Protein AF-A0A920F0E7-F1 (afdb_monomer_lite)

Foldseek 3Di:
DPPDPPAAAAAADALPDPPDDQDALVNRLVVCPDPRHQAHDPAEDAPPPDDDDSVVSLVRRLSSLLSCVVNLHAYAYEDYPCLVSRVVSCVVSVNVSRHYDHPPDDDDPVSVPDD

Structure (mmCIF, N/CA/C/O backbone):
data_AF-A0A920F0E7-F1
#
_entry.id   AF-A0A920F0E7-F1
#
loop_
_atom_site.group_PDB
_atom_site.id
_atom_site.type_symbol
_atom_site.label_atom_id
_atom_site.label_alt_id
_atom_site.label_comp_id
_atom_site.label_asym_id
_atom_site.label_entity_id
_atom_site.label_seq_id
_atom_site.pdbx_PDB_ins_code
_atom_site.Cartn_x
_atom_site.Cartn_y
_atom_site.Cartn_z
_atom_site.occupancy
_atom_site.B_iso_or_equiv
_atom_site.auth_seq_id
_atom_site.auth_comp_id
_atom_site.auth_asym_id
_atom_site.auth_atom_id
_atom_site.pdbx_PDB_model_num
ATOM 1 N N . MET A 1 1 ? -21.397 -4.510 4.510 1.00 63.62 1 MET A N 1
ATOM 2 C CA . MET A 1 1 ? -20.212 -5.073 5.200 1.00 63.62 1 MET A CA 1
ATOM 3 C C . MET A 1 1 ? -20.490 -5.621 6.603 1.00 63.62 1 MET A C 1
ATOM 5 O O . MET A 1 1 ? -19.608 -6.266 7.142 1.00 63.62 1 MET A O 1
ATOM 9 N N . HIS A 1 2 ? -21.691 -5.476 7.178 1.00 82.69 2 HIS A N 1
ATOM 10 C CA . HIS A 1 2 ? -21.954 -5.865 8.579 1.00 82.69 2 HIS A CA 1
ATOM 11 C C . HIS A 1 2 ? -22.623 -7.243 8.746 1.00 82.69 2 HIS A C 1
ATOM 13 O O . HIS A 1 2 ? -23.188 -7.524 9.791 1.00 82.69 2 HIS A O 1
ATOM 19 N N . LYS A 1 3 ? -22.605 -8.109 7.720 1.00 89.50 3 LYS A N 1
ATOM 20 C CA . LYS A 1 3 ? -23.270 -9.425 7.804 1.00 89.50 3 LYS A CA 1
ATOM 21 C C . LYS A 1 3 ? -22.543 -10.395 8.748 1.00 89.50 3 LYS A C 1
ATOM 23 O O . LYS A 1 3 ? -23.186 -11.267 9.319 1.00 89.50 3 LYS A O 1
ATOM 28 N N . TYR A 1 4 ? -21.223 -10.260 8.879 1.00 94.19 4 TYR A N 1
ATOM 29 C CA . TYR A 1 4 ? -20.389 -11.144 9.690 1.00 94.19 4 TYR A CA 1
ATOM 30 C C . TYR A 1 4 ? -19.450 -10.323 10.577 1.00 94.19 4 TYR A C 1
ATOM 32 O O . TYR A 1 4 ? -18.710 -9.464 10.088 1.00 94.19 4 TYR A O 1
ATOM 40 N N . ASP A 1 5 ? -19.458 -10.600 11.880 1.00 93.12 5 ASP A N 1
ATOM 41 C CA . ASP A 1 5 ? -18.735 -9.781 12.857 1.00 93.12 5 ASP A CA 1
ATOM 42 C C . ASP A 1 5 ? -17.214 -9.935 12.783 1.00 93.12 5 ASP A C 1
ATOM 44 O O . ASP A 1 5 ? -16.487 -8.970 12.999 1.00 93.12 5 ASP A O 1
ATOM 48 N N . PHE A 1 6 ? -16.740 -11.110 12.381 1.00 94.88 6 PHE A N 1
ATOM 49 C CA . PHE A 1 6 ? -15.320 -11.455 12.301 1.00 94.88 6 PHE A CA 1
ATOM 50 C C . PHE A 1 6 ? -14.656 -11.095 10.960 1.00 94.88 6 PHE A C 1
ATOM 52 O O . PHE A 1 6 ? -13.474 -11.374 10.774 1.00 94.88 6 PHE A O 1
ATOM 59 N N . ILE A 1 7 ? -15.396 -10.509 10.011 1.00 95.88 7 ILE A N 1
ATOM 60 C CA . ILE A 1 7 ? -14.854 -10.105 8.707 1.00 95.88 7 ILE A CA 1
ATOM 61 C C . ILE A 1 7 ? -14.624 -8.599 8.696 1.00 95.88 7 ILE A C 1
ATOM 63 O O . ILE A 1 7 ? -15.539 -7.819 8.959 1.00 95.88 7 ILE A O 1
ATOM 67 N N . TYR A 1 8 ? -13.407 -8.216 8.327 1.00 97.38 8 TYR A N 1
ATOM 68 C CA . TYR A 1 8 ? -12.974 -6.840 8.114 1.00 97.38 8 TYR A CA 1
ATOM 69 C C . TYR A 1 8 ? -12.459 -6.692 6.685 1.00 97.38 8 TYR A C 1
ATOM 71 O O . TYR A 1 8 ? -12.239 -7.685 5.990 1.00 97.38 8 TYR A O 1
ATOM 79 N N . ALA A 1 9 ? -12.270 -5.458 6.239 1.00 97.25 9 ALA A N 1
ATOM 80 C CA . ALA A 1 9 ? -11.768 -5.175 4.906 1.00 97.25 9 ALA A CA 1
ATOM 81 C C . ALA A 1 9 ? -10.671 -4.117 4.914 1.00 97.25 9 ALA A C 1
ATOM 83 O O . ALA A 1 9 ? -10.465 -3.390 5.889 1.00 97.25 9 ALA A O 1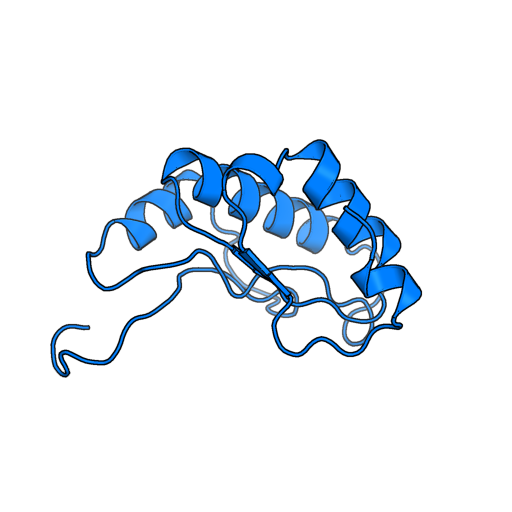
ATOM 84 N N . SER A 1 10 ? -10.020 -4.003 3.769 1.00 98.00 10 SER A N 1
ATOM 85 C CA . SER A 1 10 ? -9.219 -2.856 3.387 1.00 98.00 10 SER A CA 1
ATOM 86 C C . SER A 1 10 ? -9.866 -2.141 2.204 1.00 98.00 10 SER A C 1
ATOM 88 O O . SER A 1 10 ? -10.725 -2.703 1.519 1.00 98.00 10 SER A O 1
ATOM 90 N N . VAL A 1 11 ? -9.473 -0.892 1.976 1.00 98.00 11 VAL A N 1
ATOM 91 C CA . VAL A 1 11 ? -9.911 -0.111 0.813 1.00 98.00 11 VAL A CA 1
ATOM 92 C C . VAL A 1 11 ? -8.695 0.382 0.053 1.00 98.00 11 VAL A C 1
ATOM 94 O O . VAL A 1 11 ? -7.826 1.035 0.627 1.00 98.00 11 VAL A O 1
ATOM 97 N N . GLY A 1 12 ? -8.650 0.105 -1.244 1.00 97.06 12 GLY A N 1
ATOM 98 C CA . GLY A 1 12 ? -7.599 0.574 -2.128 1.00 97.06 12 GLY A CA 1
ATOM 99 C C . GLY A 1 12 ? -7.777 0.055 -3.547 1.00 97.06 12 GLY A C 1
ATOM 100 O O . GLY A 1 12 ? -8.771 -0.601 -3.866 1.00 97.06 12 GLY A O 1
ATOM 101 N N . VAL A 1 13 ? -6.806 0.366 -4.399 1.00 97.81 13 VAL A N 1
ATOM 102 C CA . VAL A 1 13 ? -6.756 -0.072 -5.792 1.00 97.81 13 VAL A CA 1
ATOM 103 C C . VAL A 1 13 ? -5.426 -0.772 -6.043 1.00 97.81 13 VAL A C 1
ATOM 105 O O . VAL A 1 13 ? -4.361 -0.159 -5.953 1.00 97.81 13 VAL A O 1
ATOM 108 N N . HIS A 1 14 ? -5.512 -2.050 -6.411 1.00 97.19 14 HIS A N 1
ATOM 109 C CA . HIS A 1 14 ? -4.364 -2.905 -6.704 1.00 97.19 14 HIS A CA 1
ATOM 110 C C . HIS A 1 14 ? -3.483 -2.302 -7.820 1.00 97.19 14 HIS A C 1
ATOM 112 O O . HIS A 1 14 ? -4.041 -1.737 -8.767 1.00 97.19 14 HIS A O 1
ATOM 118 N N . PRO A 1 15 ? -2.138 -2.408 -7.768 1.00 95.19 15 PRO A N 1
ATOM 119 C CA . PRO A 1 15 ? -1.238 -1.804 -8.762 1.00 95.19 15 PRO A CA 1
ATOM 120 C C . PRO A 1 15 ? -1.513 -2.224 -10.208 1.00 95.19 15 PRO A C 1
ATOM 122 O O . PRO A 1 15 ? -1.369 -1.405 -11.106 1.00 95.19 15 PRO A O 1
ATOM 125 N N . ASP A 1 16 ? -1.970 -3.455 -10.432 1.00 94.00 16 ASP A N 1
ATOM 126 C CA . ASP A 1 16 ? -2.260 -3.968 -11.781 1.00 94.00 16 ASP A CA 1
ATOM 127 C C . ASP A 1 16 ? -3.624 -3.572 -12.354 1.00 94.00 16 ASP A C 1
ATOM 129 O O . ASP A 1 16 ? -3.904 -3.853 -13.520 1.00 94.00 16 ASP A O 1
ATOM 133 N N . ASN A 1 17 ? -4.496 -2.931 -11.569 1.00 92.19 17 ASN A N 1
ATOM 134 C CA . ASN A 1 17 ? -5.800 -2.525 -12.085 1.00 92.19 17 ASN A CA 1
ATOM 135 C C . ASN A 1 17 ? -5.627 -1.339 -13.039 1.00 92.19 17 ASN A C 1
ATOM 137 O O . ASN A 1 17 ? -5.389 -0.211 -12.598 1.00 92.19 17 ASN A O 1
ATOM 141 N N . ILE A 1 18 ? -5.751 -1.613 -14.334 1.00 90.19 18 ILE A N 1
ATOM 142 C CA . ILE A 1 18 ? -5.803 -0.626 -15.417 1.00 90.19 18 ILE A CA 1
ATOM 143 C C . ILE A 1 18 ? -7.254 -0.222 -15.713 1.00 90.19 18 ILE A C 1
ATOM 145 O O . ILE A 1 18 ? -8.187 -0.882 -15.258 1.00 90.19 18 ILE A O 1
ATOM 149 N N . ASP A 1 19 ? -7.439 0.877 -16.449 1.00 88.12 19 ASP A N 1
ATOM 150 C CA . ASP A 1 19 ? -8.752 1.382 -16.892 1.00 88.12 19 ASP A CA 1
ATOM 151 C C . ASP A 1 19 ? -9.752 1.674 -15.758 1.00 88.12 19 ASP A C 1
ATOM 153 O O . ASP A 1 19 ? -10.971 1.647 -15.933 1.00 88.12 19 ASP A O 1
ATOM 157 N N . VAL A 1 20 ? -9.230 1.996 -14.575 1.00 91.50 20 VAL A N 1
ATOM 158 C CA . VAL A 1 20 ? -10.012 2.442 -13.419 1.00 91.50 20 VAL A CA 1
ATOM 159 C C . VAL A 1 20 ? -9.895 3.950 -13.242 1.00 91.50 20 VAL A C 1
ATOM 161 O O . VAL A 1 20 ? -8.877 4.560 -13.572 1.00 91.50 20 VAL A O 1
ATOM 164 N N . LYS A 1 21 ? -10.925 4.568 -12.659 1.00 92.12 21 LYS A N 1
ATOM 165 C CA . LYS A 1 21 ? -10.795 5.935 -12.151 1.00 92.12 21 LYS A CA 1
ATOM 166 C C . LYS A 1 21 ? -9.766 5.924 -11.022 1.00 92.12 21 LYS A C 1
ATOM 168 O O . LYS A 1 21 ? -9.993 5.282 -9.998 1.00 92.12 21 LYS A O 1
ATOM 173 N N . GLU A 1 22 ? -8.665 6.649 -11.199 1.00 94.94 22 GLU A N 1
ATOM 174 C CA . GLU A 1 22 ? -7.679 6.818 -10.134 1.00 94.94 22 GLU A CA 1
ATOM 175 C C . GLU A 1 22 ? -8.331 7.475 -8.913 1.00 94.94 22 GLU A C 1
ATOM 177 O O . GLU A 1 22 ? -8.886 8.574 -9.046 1.00 94.94 22 GLU A O 1
ATOM 182 N N . PRO A 1 23 ? -8.274 6.840 -7.731 1.00 95.31 23 PRO A N 1
ATOM 183 C CA . PRO A 1 23 ? -8.840 7.435 -6.538 1.00 95.31 23 PRO A CA 1
ATOM 184 C C . PRO A 1 23 ? -7.967 8.611 -6.094 1.00 95.31 23 PRO A C 1
ATOM 186 O O . PRO A 1 23 ? -6.733 8.526 -6.065 1.00 95.31 23 PRO A O 1
ATOM 189 N N . SER A 1 24 ? -8.608 9.718 -5.734 1.00 97.81 24 SER A N 1
ATOM 190 C CA . SER A 1 24 ? -7.944 10.771 -4.970 1.00 97.81 24 SER A CA 1
ATOM 191 C C . SER A 1 24 ? -7.686 10.303 -3.534 1.00 97.81 24 SER A C 1
ATOM 193 O O . SER A 1 24 ? -8.269 9.324 -3.067 1.00 97.81 24 SER A O 1
ATOM 195 N N . THR A 1 25 ? -6.824 11.017 -2.809 1.00 98.19 25 THR A N 1
ATOM 196 C CA . THR A 1 25 ? -6.635 10.792 -1.369 1.00 98.19 25 THR A CA 1
ATOM 197 C C . THR A 1 25 ? -7.971 10.885 -0.620 1.00 98.19 25 THR A C 1
ATOM 199 O O . THR A 1 25 ? -8.279 10.008 0.183 1.00 98.19 25 THR A O 1
ATOM 202 N N . ASP A 1 26 ? -8.800 11.880 -0.949 1.00 98.12 26 ASP A N 1
ATOM 203 C CA . ASP A 1 26 ? -10.099 12.104 -0.307 1.00 98.12 26 ASP A CA 1
ATOM 204 C C . ASP A 1 26 ? -11.094 10.970 -0.578 1.00 98.12 26 ASP A C 1
ATOM 206 O O . ASP A 1 26 ? -11.811 10.559 0.335 1.00 98.12 26 ASP A O 1
ATOM 210 N N . ASP A 1 27 ? -11.101 10.411 -1.797 1.00 97.88 27 ASP A N 1
ATOM 211 C CA . ASP A 1 27 ? -11.933 9.246 -2.131 1.00 97.88 27 ASP A CA 1
ATOM 212 C C . ASP A 1 27 ? -11.588 8.053 -1.220 1.00 97.88 27 ASP A C 1
ATOM 214 O O . ASP A 1 27 ? -12.478 7.397 -0.672 1.00 97.88 27 ASP A O 1
ATOM 218 N N . ILE A 1 28 ? -10.290 7.786 -1.021 1.00 98.06 28 ILE A N 1
ATOM 219 C CA . ILE A 1 28 ? -9.803 6.693 -0.166 1.00 98.06 28 ILE A CA 1
ATOM 220 C C . ILE A 1 28 ? -10.172 6.968 1.294 1.00 98.06 28 ILE A C 1
ATOM 222 O O . ILE A 1 28 ? -10.713 6.086 1.964 1.00 98.06 28 ILE A O 1
ATOM 226 N N . CYS A 1 29 ? -9.927 8.187 1.782 1.00 98.19 29 CYS A N 1
ATOM 227 C CA . CYS A 1 29 ? -10.268 8.593 3.143 1.00 98.19 29 CYS A CA 1
ATOM 228 C C . CYS A 1 29 ? -11.766 8.412 3.420 1.00 98.19 29 CYS A C 1
ATOM 230 O O . CYS A 1 29 ? -12.131 7.768 4.407 1.00 98.19 29 CYS A O 1
ATOM 232 N N . TYR A 1 30 ? -12.625 8.895 2.519 1.00 97.88 30 TYR A N 1
ATOM 233 C CA . TYR A 1 30 ? -14.079 8.774 2.619 1.00 97.88 30 TYR A CA 1
ATOM 234 C C . TYR A 1 30 ? -14.528 7.311 2.697 1.00 97.88 30 TYR A C 1
ATOM 236 O O . TYR A 1 30 ? -15.231 6.923 3.632 1.00 97.88 30 TYR A O 1
ATOM 244 N N . LEU A 1 31 ? -14.077 6.476 1.756 1.00 96.50 31 LEU A N 1
ATOM 245 C CA . LEU A 1 31 ? -14.433 5.055 1.717 1.00 96.50 31 LEU A CA 1
ATOM 246 C C . LEU A 1 31 ? -13.883 4.285 2.923 1.00 96.50 31 LEU A C 1
ATOM 248 O O . LEU A 1 31 ? -14.497 3.322 3.386 1.00 96.50 31 LEU A O 1
ATOM 252 N N . SER A 1 32 ? -12.747 4.722 3.466 1.00 97.00 32 SER A N 1
ATOM 253 C CA . SER A 1 32 ? -12.154 4.115 4.652 1.00 97.00 32 SER A CA 1
ATOM 254 C C . SER A 1 32 ? -12.895 4.450 5.946 1.00 97.00 32 SER A C 1
ATOM 256 O O . SER A 1 32 ? -12.629 3.805 6.953 1.00 97.00 32 SER A O 1
ATOM 258 N N . ASN A 1 33 ? -13.835 5.400 5.963 1.00 95.00 33 ASN A N 1
ATOM 259 C CA . ASN A 1 33 ? -14.508 5.832 7.195 1.00 95.00 33 ASN A CA 1
ATOM 260 C C . ASN A 1 33 ? -15.495 4.790 7.772 1.00 95.00 33 ASN A C 1
ATOM 262 O O . ASN A 1 33 ? -16.070 4.983 8.839 1.00 95.00 33 ASN A O 1
ATOM 266 N N . ASN A 1 34 ? -15.701 3.662 7.088 1.00 95.00 34 ASN A N 1
ATOM 267 C CA . ASN A 1 34 ? -16.477 2.551 7.627 1.00 95.00 34 ASN A CA 1
ATOM 268 C C . ASN A 1 34 ? -15.702 1.819 8.746 1.00 95.00 34 ASN A C 1
ATOM 270 O O . ASN A 1 34 ? -14.529 1.482 8.585 1.00 95.00 34 ASN A O 1
ATOM 274 N N . GLU A 1 35 ? -16.377 1.505 9.855 1.00 94.06 35 GLU A N 1
ATOM 275 C CA . GLU A 1 35 ? -15.812 0.797 11.020 1.00 94.06 35 GLU A CA 1
ATOM 276 C C . GLU A 1 35 ? -15.214 -0.587 10.699 1.00 94.06 35 GLU A C 1
ATOM 278 O O . GLU A 1 35 ? -14.307 -1.049 11.387 1.00 94.06 35 GLU A O 1
ATOM 283 N N . LYS A 1 36 ? -15.689 -1.254 9.639 1.00 96.81 36 LYS A N 1
ATOM 284 C CA . LYS A 1 36 ? -15.175 -2.553 9.182 1.00 96.81 36 LYS A CA 1
ATOM 285 C C . LYS A 1 36 ? -13.943 -2.427 8.288 1.00 96.81 36 LYS A C 1
ATOM 287 O O . LYS A 1 36 ? -13.341 -3.450 7.965 1.00 96.81 36 LYS A O 1
ATOM 292 N N . VAL A 1 37 ? -13.567 -1.216 7.877 1.00 97.94 37 VAL A N 1
ATOM 293 C CA . VAL A 1 37 ? -12.345 -0.971 7.106 1.00 97.94 37 VAL A CA 1
ATOM 294 C C . VAL A 1 37 ? -11.201 -0.702 8.072 1.00 97.94 37 VAL A C 1
ATOM 296 O O . VAL A 1 37 ? -11.177 0.326 8.742 1.00 97.94 37 VAL A O 1
ATOM 299 N N . VAL A 1 38 ? -10.235 -1.611 8.138 1.00 97.81 38 VAL A N 1
ATOM 300 C CA . VAL A 1 38 ? -9.142 -1.565 9.127 1.00 97.81 38 VAL A CA 1
ATOM 301 C C . VAL A 1 38 ? -7.785 -1.217 8.520 1.00 97.81 38 VAL A C 1
ATOM 303 O O . VAL A 1 38 ? -6.841 -0.972 9.261 1.00 97.81 38 VAL A O 1
ATOM 306 N N . ALA A 1 39 ? -7.678 -1.170 7.191 1.00 98.44 39 ALA A N 1
ATOM 307 C CA . ALA A 1 39 ? -6.433 -0.888 6.482 1.00 98.44 39 ALA A CA 1
ATOM 308 C C . ALA A 1 39 ? -6.683 -0.212 5.125 1.00 98.44 39 ALA A C 1
ATOM 310 O O . ALA A 1 39 ? -7.786 -0.284 4.574 1.00 98.44 39 ALA A O 1
ATOM 311 N N . ILE A 1 40 ? -5.644 0.411 4.571 1.00 98.69 40 ILE A N 1
ATOM 312 C CA . ILE A 1 40 ? -5.633 0.942 3.205 1.00 98.69 40 ILE A CA 1
ATOM 313 C C . ILE A 1 40 ? -4.866 -0.017 2.297 1.00 98.69 40 ILE A C 1
ATOM 315 O O . ILE A 1 40 ? -3.736 -0.401 2.589 1.00 98.69 40 ILE A O 1
ATOM 319 N N . GLY A 1 41 ? -5.490 -0.402 1.193 1.00 97.25 41 GLY A N 1
ATOM 320 C CA . GLY A 1 41 ? -4.971 -1.356 0.229 1.00 97.25 41 GLY A CA 1
ATOM 321 C C . GLY A 1 41 ? -6.028 -2.376 -0.221 1.00 97.25 41 GLY A C 1
ATOM 322 O O . GLY A 1 41 ? -7.195 -2.303 0.150 1.00 97.25 41 GLY A O 1
ATOM 323 N N . GLU A 1 42 ? -5.660 -3.370 -1.009 1.00 96.50 42 GLU A N 1
ATOM 324 C CA . GLU A 1 42 ? -4.292 -3.595 -1.464 1.00 96.50 42 GLU A CA 1
ATOM 325 C C . GLU A 1 42 ? -3.839 -2.526 -2.472 1.00 96.50 42 GLU A C 1
ATOM 327 O O . GLU A 1 42 ? -4.589 -2.127 -3.359 1.00 96.50 42 GLU A O 1
ATOM 332 N N . THR A 1 43 ? -2.624 -2.019 -2.286 1.00 98.06 43 THR A N 1
ATOM 333 C CA . THR A 1 43 ? -1.935 -1.040 -3.146 1.00 98.06 43 THR A CA 1
ATOM 334 C C . THR A 1 43 ? -0.479 -1.479 -3.281 1.00 98.06 43 THR A C 1
ATOM 336 O O . THR A 1 43 ? -0.069 -2.410 -2.602 1.00 98.06 43 THR A O 1
ATOM 339 N N . GLY A 1 44 ? 0.343 -0.803 -4.078 1.00 97.44 44 GLY A N 1
ATOM 340 C CA . GLY A 1 44 ? 1.786 -1.040 -4.099 1.00 97.44 44 GLY A CA 1
ATOM 341 C C . GLY A 1 44 ? 2.336 -0.894 -5.501 1.00 97.44 44 GLY A C 1
ATOM 342 O O . GLY A 1 44 ? 1.864 -0.022 -6.227 1.00 97.44 44 GLY A O 1
ATOM 343 N N . LEU A 1 45 ? 3.302 -1.734 -5.873 1.00 97.19 45 LEU A N 1
ATOM 344 C CA . LEU A 1 45 ? 3.920 -1.737 -7.201 1.00 97.19 45 LEU A CA 1
ATOM 345 C C . LEU A 1 45 ? 4.084 -3.168 -7.725 1.00 97.19 45 LEU A C 1
ATOM 347 O O . LEU A 1 45 ? 4.579 -4.042 -7.013 1.00 97.19 45 LEU A O 1
ATOM 351 N N . ASP A 1 46 ? 3.719 -3.393 -8.985 1.00 95.94 46 ASP A N 1
ATOM 352 C CA . ASP A 1 46 ? 3.969 -4.652 -9.694 1.00 95.94 46 ASP A CA 1
ATOM 353 C C . ASP A 1 46 ? 4.577 -4.343 -11.064 1.00 95.94 46 ASP A C 1
ATOM 355 O O . ASP A 1 46 ? 3.916 -3.841 -11.978 1.00 95.94 46 ASP A O 1
ATOM 359 N N . TYR A 1 47 ? 5.877 -4.613 -11.188 1.00 94.50 47 TYR A N 1
ATOM 360 C CA . TYR A 1 47 ? 6.634 -4.402 -12.425 1.00 94.50 47 TYR A CA 1
ATOM 361 C C . TYR A 1 47 ? 6.792 -5.694 -13.227 1.00 94.50 47 TYR A C 1
ATOM 363 O O . TYR A 1 47 ? 7.415 -5.704 -14.294 1.00 94.50 47 TYR A O 1
ATOM 371 N N . PHE A 1 48 ? 6.225 -6.797 -12.741 1.00 92.06 48 PHE A N 1
ATOM 372 C CA . PHE A 1 48 ? 6.245 -8.077 -13.427 1.00 92.06 48 PHE A CA 1
ATOM 373 C C . PHE A 1 48 ? 5.169 -8.116 -14.516 1.00 92.06 48 PHE A C 1
ATOM 375 O O . PHE A 1 48 ? 5.475 -8.469 -15.659 1.00 92.06 48 PHE A O 1
ATOM 382 N N . ARG A 1 49 ? 3.931 -7.722 -14.183 1.00 87.62 49 ARG A N 1
ATOM 383 C CA . ARG A 1 49 ? 2.755 -7.824 -15.068 1.00 87.62 49 ARG A CA 1
ATOM 384 C C . ARG A 1 49 ? 2.695 -6.749 -16.147 1.00 87.62 49 ARG A C 1
ATOM 386 O O . ARG A 1 49 ? 2.444 -7.072 -17.307 1.00 87.62 49 ARG A O 1
ATOM 393 N N . LEU A 1 50 ? 2.903 -5.490 -15.771 1.00 89.00 50 LEU A N 1
ATOM 394 C CA . LEU A 1 50 ? 2.764 -4.336 -16.659 1.00 89.00 50 LEU A CA 1
ATOM 395 C C . LEU A 1 50 ? 4.141 -3.791 -17.049 1.00 89.00 50 LEU A C 1
ATOM 397 O O . LEU A 1 50 ? 5.096 -3.857 -16.278 1.00 89.00 50 LEU A O 1
ATOM 401 N N . LYS A 1 51 ? 4.261 -3.284 -18.279 1.00 87.38 51 LYS A N 1
ATOM 402 C CA . LYS A 1 51 ? 5.512 -2.762 -18.852 1.00 87.38 51 LYS A CA 1
ATOM 403 C C . LYS A 1 51 ? 5.271 -1.379 -19.455 1.00 87.38 51 LYS A C 1
ATOM 405 O O . LYS A 1 51 ? 4.161 -1.079 -19.885 1.00 87.38 51 LYS A O 1
ATOM 410 N N . GLY A 1 52 ? 6.320 -0.562 -19.523 1.00 90.06 52 GLY A N 1
ATOM 411 C CA . GLY A 1 52 ? 6.259 0.809 -20.036 1.00 90.06 52 GLY A CA 1
ATOM 412 C C . GLY A 1 52 ? 6.340 1.847 -18.920 1.00 90.06 52 GLY A C 1
ATOM 413 O O . GLY A 1 52 ? 6.983 1.613 -17.896 1.00 90.06 52 GLY A O 1
ATOM 414 N N . ASP A 1 53 ? 5.713 3.005 -19.124 1.00 91.56 53 ASP A N 1
ATOM 415 C CA . ASP A 1 53 ? 5.686 4.055 -18.107 1.00 91.56 53 ASP A CA 1
ATOM 416 C C . ASP A 1 53 ? 4.687 3.717 -16.989 1.00 91.56 53 ASP A C 1
ATOM 418 O O . ASP A 1 53 ? 3.474 3.878 -17.124 1.00 91.56 53 ASP A O 1
ATOM 422 N N . LEU A 1 54 ? 5.227 3.248 -15.864 1.00 95.00 54 LEU A N 1
ATOM 423 C CA . LEU A 1 54 ? 4.475 2.893 -14.658 1.00 95.00 54 LEU A CA 1
ATOM 424 C C . LEU A 1 54 ? 4.398 4.042 -13.638 1.00 95.00 54 LEU A C 1
ATOM 426 O O . LEU A 1 54 ? 4.174 3.813 -12.450 1.00 95.00 54 LEU A O 1
ATOM 430 N N . THR A 1 55 ? 4.577 5.296 -14.071 1.00 95.38 55 THR A N 1
ATOM 431 C CA . THR A 1 55 ? 4.485 6.469 -13.178 1.00 95.38 55 THR A CA 1
ATOM 432 C C . THR A 1 55 ? 3.126 6.564 -12.496 1.00 95.38 55 THR A C 1
ATOM 434 O O . THR A 1 55 ? 3.050 6.925 -11.324 1.00 95.38 55 THR A O 1
ATOM 437 N N . TRP A 1 56 ? 2.060 6.147 -13.175 1.00 95.44 56 TRP A N 1
ATOM 438 C CA . TRP A 1 56 ? 0.723 6.097 -12.593 1.00 95.44 56 TRP A CA 1
ATOM 439 C C . TRP A 1 56 ? 0.615 5.110 -11.416 1.00 95.44 56 TRP A C 1
ATOM 441 O O . TRP A 1 56 ? -0.043 5.447 -10.435 1.00 95.44 56 TRP A O 1
ATOM 451 N N . GLN A 1 57 ? 1.304 3.955 -11.439 1.00 97.06 57 GLN A N 1
ATOM 452 C CA . GLN A 1 57 ? 1.331 3.034 -10.288 1.00 97.06 57 GLN A CA 1
ATOM 453 C C . GLN A 1 57 ? 2.008 3.694 -9.084 1.00 97.06 57 GLN A C 1
ATOM 455 O O . GLN A 1 57 ? 1.495 3.634 -7.967 1.00 97.06 57 GLN A O 1
ATOM 460 N N . ARG A 1 58 ? 3.139 4.374 -9.318 1.00 97.81 58 ARG A N 1
ATOM 461 C CA . ARG A 1 58 ? 3.877 5.100 -8.275 1.00 97.81 58 ARG A CA 1
ATOM 462 C C . ARG A 1 58 ? 3.028 6.209 -7.661 1.00 97.81 58 ARG A C 1
ATOM 464 O O . ARG A 1 58 ? 2.931 6.291 -6.440 1.00 97.81 58 ARG A O 1
ATOM 471 N N . GLU A 1 59 ? 2.356 7.011 -8.482 1.00 97.94 59 GLU A N 1
ATOM 472 C CA . GLU A 1 59 ? 1.464 8.067 -7.992 1.00 97.94 59 GLU A CA 1
ATOM 473 C C . GLU A 1 59 ? 0.245 7.509 -7.251 1.00 97.94 59 GLU A C 1
ATOM 475 O O . GLU A 1 59 ? -0.122 8.022 -6.191 1.00 97.94 59 GLU A O 1
ATOM 480 N N . ARG A 1 60 ? -0.351 6.418 -7.742 1.00 98.00 60 ARG A N 1
ATOM 481 C CA . ARG A 1 60 ? -1.419 5.704 -7.034 1.00 98.00 60 ARG A CA 1
ATOM 482 C C . ARG A 1 60 ? -0.945 5.236 -5.662 1.00 98.00 60 ARG A C 1
ATOM 484 O O . ARG A 1 60 ? -1.640 5.467 -4.672 1.00 98.00 60 ARG A O 1
ATOM 491 N N . PHE A 1 61 ? 0.236 4.627 -5.582 1.00 98.50 61 PHE A N 1
ATOM 492 C CA . PHE A 1 61 ? 0.789 4.151 -4.320 1.00 98.50 61 PHE A CA 1
ATOM 493 C C . PHE A 1 61 ? 1.010 5.302 -3.330 1.00 98.50 61 PHE A C 1
ATOM 495 O O . PHE A 1 61 ? 0.577 5.214 -2.181 1.00 98.50 61 PHE A O 1
ATOM 502 N N . ARG A 1 62 ? 1.567 6.432 -3.787 1.00 98.69 62 ARG A N 1
ATOM 503 C CA . ARG A 1 62 ? 1.721 7.647 -2.967 1.00 98.69 62 ARG A CA 1
ATOM 504 C C . ARG A 1 62 ? 0.391 8.153 -2.414 1.00 98.69 62 ARG A C 1
ATOM 506 O O . ARG A 1 62 ? 0.311 8.465 -1.228 1.00 98.69 62 ARG A O 1
ATOM 513 N N . ARG A 1 63 ? -0.664 8.203 -3.235 1.00 98.50 63 ARG A N 1
ATOM 514 C CA . ARG A 1 63 ? -2.012 8.617 -2.790 1.00 98.50 63 ARG A CA 1
ATOM 515 C C . ARG A 1 63 ? -2.547 7.718 -1.680 1.00 98.50 63 ARG A C 1
ATOM 517 O O . ARG A 1 63 ? -3.062 8.230 -0.691 1.00 98.50 63 ARG A O 1
ATOM 524 N N . HIS A 1 64 ? -2.362 6.404 -1.797 1.00 98.69 64 HIS A N 1
ATOM 525 C CA . HIS A 1 64 ? -2.768 5.466 -0.751 1.00 98.69 64 HIS A CA 1
ATOM 526 C C . HIS A 1 64 ? -1.974 5.666 0.542 1.00 98.69 64 HIS A C 1
ATOM 528 O O . HIS A 1 64 ? -2.577 5.672 1.610 1.00 98.69 64 HIS A O 1
ATOM 534 N N . ILE A 1 65 ? -0.655 5.886 0.472 1.00 98.69 65 ILE A N 1
ATOM 535 C CA . ILE A 1 65 ? 0.160 6.151 1.670 1.00 98.69 65 ILE A CA 1
ATOM 536 C C . ILE A 1 65 ? -0.297 7.439 2.364 1.00 98.69 65 ILE A C 1
ATOM 538 O O . ILE A 1 65 ? -0.454 7.456 3.583 1.00 98.69 65 ILE A O 1
ATOM 542 N N . ARG A 1 66 ? -0.556 8.505 1.599 1.00 98.62 66 ARG A N 1
ATOM 543 C CA . ARG A 1 66 ? -1.063 9.776 2.141 1.00 98.62 66 ARG A CA 1
ATOM 544 C C . ARG A 1 66 ? -2.416 9.590 2.819 1.00 98.62 66 ARG A C 1
ATOM 546 O O . ARG A 1 66 ? -2.548 9.959 3.979 1.00 98.62 66 ARG A O 1
ATOM 553 N N . ALA A 1 67 ? -3.360 8.922 2.155 1.00 98.44 67 ALA A N 1
ATOM 554 C CA . ALA A 1 67 ? -4.674 8.644 2.729 1.00 98.44 67 ALA A CA 1
ATOM 555 C C . ALA A 1 67 ? -4.555 7.826 4.020 1.00 98.44 67 ALA A C 1
ATOM 557 O O . ALA A 1 67 ? -5.153 8.164 5.036 1.00 98.44 67 ALA A O 1
ATOM 558 N N . ALA A 1 68 ? -3.722 6.783 4.009 1.00 98.50 68 ALA A N 1
ATOM 559 C CA . ALA A 1 68 ? -3.471 5.935 5.166 1.00 98.50 68 ALA A CA 1
ATOM 560 C C . ALA A 1 68 ? -2.908 6.727 6.360 1.00 98.50 68 ALA A C 1
ATOM 562 O O . ALA A 1 68 ? -3.330 6.499 7.495 1.00 98.50 68 ALA A O 1
ATOM 563 N N . ARG A 1 69 ? -2.026 7.705 6.106 1.00 98.25 69 ARG A N 1
ATOM 564 C CA . ARG A 1 69 ? -1.537 8.658 7.117 1.00 98.25 69 ARG A CA 1
ATOM 565 C C . ARG A 1 69 ? -2.643 9.566 7.646 1.00 98.25 69 ARG A C 1
ATOM 567 O O . ARG A 1 69 ? -2.763 9.700 8.862 1.00 98.25 69 ARG A O 1
ATOM 574 N N . ASP A 1 70 ? -3.469 10.124 6.768 1.00 98.06 70 ASP A N 1
ATOM 575 C CA . ASP A 1 70 ? -4.552 11.035 7.153 1.00 98.06 70 ASP A CA 1
ATOM 576 C C . ASP A 1 70 ? -5.594 10.340 8.042 1.00 98.06 70 ASP A C 1
ATOM 578 O O . ASP A 1 70 ? -6.018 10.893 9.060 1.00 98.06 70 ASP A O 1
ATOM 582 N N . VAL A 1 71 ? -5.951 9.089 7.723 1.00 97.81 71 VAL A N 1
ATOM 583 C CA . VAL A 1 71 ? -6.918 8.300 8.509 1.00 97.81 71 VAL A CA 1
ATOM 584 C C . VAL A 1 71 ? -6.286 7.427 9.594 1.00 97.81 71 VAL A C 1
ATOM 586 O O . VAL A 1 71 ? -7.005 6.732 10.311 1.00 97.81 71 VAL A O 1
ATOM 589 N N . LYS A 1 72 ? -4.955 7.462 9.735 1.00 97.94 72 LYS A N 1
ATOM 590 C CA . LYS A 1 72 ? -4.171 6.676 10.705 1.00 97.94 72 LYS A CA 1
ATOM 591 C C . LYS A 1 72 ? -4.459 5.170 10.640 1.00 97.94 72 LYS A C 1
ATOM 593 O O . LYS A 1 72 ? -4.620 4.517 11.672 1.00 97.94 72 LYS A O 1
ATOM 598 N N . LYS A 1 73 ? -4.537 4.616 9.428 1.00 98.44 73 LYS A N 1
ATOM 599 C CA . LYS A 1 73 ? -4.748 3.178 9.189 1.00 98.44 73 LYS A CA 1
ATOM 600 C C . LYS A 1 73 ? -3.507 2.549 8.554 1.00 98.44 73 LYS A C 1
ATOM 602 O O . LYS A 1 73 ? -2.868 3.202 7.734 1.00 98.44 73 LYS A O 1
ATOM 607 N N . PRO A 1 74 ? -3.163 1.297 8.903 1.00 98.44 74 PRO A N 1
ATOM 608 C CA . PRO A 1 74 ? -2.017 0.607 8.322 1.00 98.44 74 PRO A CA 1
ATOM 609 C C . PRO A 1 74 ? -2.215 0.324 6.827 1.00 98.44 74 PRO A C 1
ATOM 611 O O . PRO A 1 74 ? -3.345 0.253 6.333 1.00 98.44 74 PRO A O 1
ATOM 614 N N . LEU A 1 75 ? -1.107 0.112 6.116 1.00 98.56 75 LEU A N 1
ATOM 615 C CA . LEU A 1 75 ? -1.103 -0.278 4.702 1.00 98.56 75 LEU A CA 1
ATOM 616 C C . LEU A 1 75 ? -1.108 -1.802 4.506 1.00 98.56 75 LEU A C 1
ATOM 618 O O . LEU A 1 75 ? -0.467 -2.535 5.259 1.00 98.56 75 LEU A O 1
ATOM 622 N N . ILE A 1 76 ? -1.754 -2.261 3.434 1.00 98.50 76 ILE A N 1
ATOM 623 C CA . ILE A 1 76 ? -1.570 -3.590 2.835 1.00 98.50 76 ILE A CA 1
ATOM 624 C C . ILE A 1 76 ? -0.887 -3.388 1.480 1.00 98.50 76 ILE A C 1
ATOM 626 O O . ILE A 1 76 ? -1.486 -2.833 0.555 1.00 98.50 76 ILE A O 1
ATOM 630 N N . ILE A 1 77 ? 0.380 -3.798 1.396 1.00 98.12 77 ILE A N 1
ATOM 631 C CA . ILE A 1 77 ? 1.286 -3.456 0.297 1.00 98.12 77 ILE A CA 1
ATOM 632 C C . ILE A 1 77 ? 1.628 -4.704 -0.509 1.00 98.12 77 ILE A C 1
ATOM 634 O O . ILE A 1 77 ? 2.219 -5.646 0.018 1.00 98.12 77 ILE A O 1
ATOM 638 N N . HIS A 1 78 ? 1.275 -4.675 -1.787 1.00 97.06 78 HIS A N 1
ATOM 639 C CA . HIS A 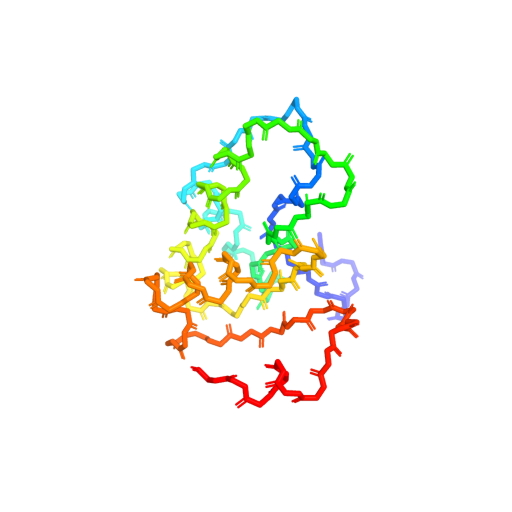1 78 ? 1.759 -5.568 -2.829 1.00 97.06 78 HIS A CA 1
ATOM 640 C C . HIS A 1 78 ? 3.103 -5.093 -3.354 1.00 97.06 78 HIS A C 1
ATOM 642 O O . HIS A 1 78 ? 3.295 -3.902 -3.612 1.00 97.06 78 HIS A O 1
ATOM 648 N N . MET A 1 79 ? 4.017 -6.021 -3.587 1.00 94.69 79 MET A N 1
ATOM 649 C CA . MET A 1 79 ? 5.282 -5.693 -4.221 1.00 94.69 79 MET A CA 1
ATOM 650 C C . MET A 1 79 ? 5.782 -6.876 -5.032 1.00 94.69 79 MET A C 1
ATOM 652 O O . MET A 1 79 ? 5.936 -7.973 -4.498 1.00 94.69 79 MET A O 1
ATOM 656 N N . ARG A 1 80 ? 6.089 -6.635 -6.308 1.00 94.44 80 ARG A N 1
ATOM 657 C CA . ARG A 1 80 ? 6.703 -7.638 -7.179 1.00 94.44 80 ARG A CA 1
ATOM 658 C C . ARG A 1 80 ? 7.627 -6.998 -8.205 1.00 94.44 80 ARG A C 1
ATOM 660 O O . ARG A 1 80 ? 7.206 -6.098 -8.931 1.00 94.44 80 ARG A O 1
ATOM 667 N N . ASP A 1 81 ? 8.880 -7.451 -8.250 1.00 93.00 81 ASP A N 1
ATOM 668 C CA . ASP A 1 81 ? 9.951 -6.922 -9.115 1.00 93.00 81 ASP A CA 1
ATOM 669 C C . ASP A 1 81 ? 10.134 -5.388 -9.016 1.00 93.00 81 ASP A C 1
ATOM 671 O O . ASP A 1 81 ? 10.641 -4.739 -9.930 1.00 93.00 81 ASP A O 1
ATOM 675 N N . ALA A 1 82 ? 9.716 -4.793 -7.894 1.00 94.06 82 ALA A N 1
ATOM 676 C CA . ALA A 1 82 ? 9.604 -3.345 -7.703 1.00 94.06 82 ALA A CA 1
ATOM 677 C C . ALA A 1 82 ? 10.243 -2.867 -6.386 1.00 94.06 82 ALA A C 1
ATOM 679 O O . ALA A 1 82 ? 9.873 -1.829 -5.833 1.00 94.06 82 ALA A O 1
ATOM 680 N N . THR A 1 83 ? 11.200 -3.633 -5.858 1.00 93.69 83 THR A N 1
ATOM 681 C CA . THR A 1 83 ? 11.745 -3.465 -4.503 1.00 93.69 83 THR A CA 1
ATOM 682 C C . THR A 1 83 ? 12.334 -2.086 -4.238 1.00 93.69 83 THR A C 1
ATOM 684 O O . THR A 1 83 ? 12.043 -1.479 -3.209 1.00 93.69 83 THR A O 1
ATOM 687 N N . TYR A 1 84 ? 13.153 -1.572 -5.158 1.00 94.00 84 TYR A N 1
ATOM 688 C CA . TYR A 1 84 ? 13.805 -0.273 -4.983 1.00 94.00 84 TYR A CA 1
ATOM 689 C C . TYR A 1 84 ? 12.782 0.866 -4.874 1.00 94.00 84 TYR A C 1
ATOM 691 O O . TYR A 1 84 ? 12.765 1.578 -3.871 1.00 94.00 84 TYR A O 1
ATOM 699 N N . ASP A 1 85 ? 11.885 0.980 -5.856 1.00 96.44 85 ASP A N 1
ATOM 700 C CA . ASP A 1 85 ? 10.878 2.043 -5.888 1.00 96.44 85 ASP A CA 1
ATOM 701 C C . ASP A 1 85 ? 9.891 1.928 -4.725 1.00 96.44 85 ASP A C 1
ATOM 703 O O . ASP A 1 85 ? 9.503 2.941 -4.148 1.00 96.44 85 ASP A O 1
ATOM 707 N N . THR A 1 86 ? 9.516 0.708 -4.333 1.00 96.69 86 THR A N 1
ATOM 708 C CA . THR A 1 86 ? 8.589 0.503 -3.213 1.00 96.69 86 THR A CA 1
ATOM 709 C C . THR A 1 86 ? 9.182 1.047 -1.916 1.00 96.69 86 T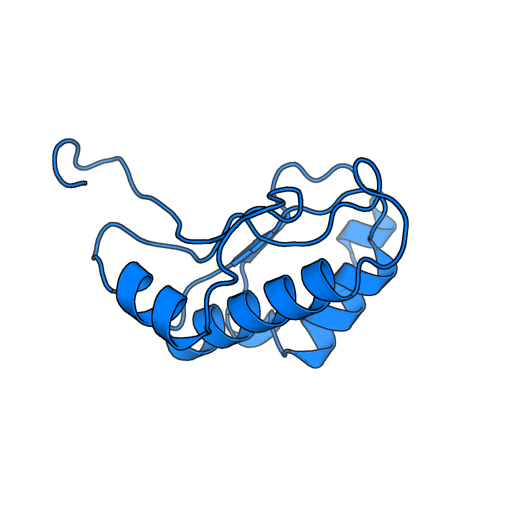HR A C 1
ATOM 711 O O . THR A 1 86 ? 8.534 1.831 -1.223 1.00 96.69 86 THR A O 1
ATOM 714 N N . LEU A 1 87 ? 10.427 0.680 -1.598 1.00 95.62 87 L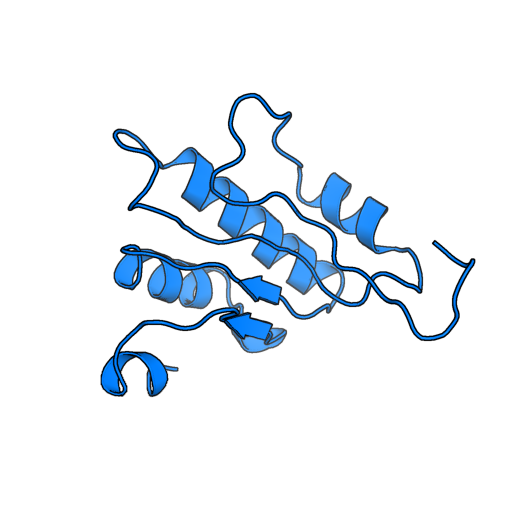EU A N 1
ATOM 715 C CA . LEU A 1 87 ? 11.103 1.147 -0.385 1.00 95.62 87 LEU A CA 1
ATOM 716 C C . LEU A 1 87 ? 11.356 2.658 -0.412 1.00 95.62 87 LEU A C 1
ATOM 718 O O . LEU A 1 87 ? 11.155 3.334 0.598 1.00 95.62 87 LEU A O 1
ATOM 722 N N . GLU A 1 88 ? 11.762 3.196 -1.562 1.00 97.56 88 GLU A N 1
ATOM 723 C CA . GLU A 1 88 ? 12.016 4.627 -1.712 1.00 97.56 88 GLU A CA 1
ATOM 724 C C . GLU A 1 88 ? 10.729 5.447 -1.531 1.00 97.56 88 GLU A C 1
ATOM 726 O O . GLU A 1 88 ? 10.717 6.426 -0.784 1.00 97.56 88 GLU A O 1
ATOM 731 N N . ILE A 1 89 ? 9.612 5.017 -2.128 1.00 98.31 89 ILE A N 1
ATOM 732 C CA . ILE A 1 89 ? 8.311 5.679 -1.964 1.00 98.31 89 ILE A CA 1
ATOM 733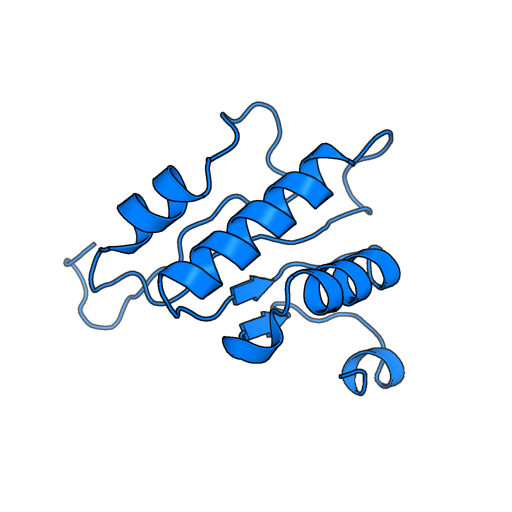 C C . ILE A 1 89 ? 7.840 5.618 -0.508 1.00 98.31 89 ILE A C 1
ATOM 735 O O . ILE A 1 89 ? 7.432 6.643 0.039 1.00 98.31 89 ILE A O 1
ATOM 739 N N . LEU A 1 90 ? 7.934 4.455 0.145 1.00 97.56 90 LEU A N 1
ATOM 740 C CA . LEU A 1 90 ? 7.552 4.305 1.555 1.00 97.56 90 LEU A CA 1
ATOM 741 C C . LEU A 1 90 ? 8.337 5.249 2.467 1.00 97.56 90 LEU A C 1
ATOM 743 O O . LEU A 1 90 ? 7.766 5.856 3.378 1.00 97.56 90 LEU A O 1
ATOM 747 N N . LYS A 1 91 ? 9.638 5.406 2.206 1.00 97.12 91 LYS A N 1
ATOM 748 C CA . LYS A 1 91 ? 10.502 6.331 2.937 1.00 97.12 91 LYS A CA 1
ATOM 749 C C . LYS A 1 91 ? 10.106 7.787 2.691 1.00 97.12 91 LYS A C 1
ATOM 751 O O . LYS A 1 91 ? 9.925 8.534 3.653 1.00 97.12 91 LYS A O 1
ATOM 756 N N . GLN A 1 92 ? 9.954 8.185 1.429 1.00 98.12 92 GLN A N 1
ATOM 757 C CA . GLN A 1 92 ? 9.616 9.558 1.038 1.00 98.12 92 GLN A CA 1
ATOM 758 C C . GLN A 1 92 ? 8.253 10.004 1.579 1.00 98.12 92 GLN A C 1
ATOM 760 O O . GLN A 1 92 ? 8.125 11.115 2.086 1.00 98.12 92 GLN A O 1
ATOM 765 N N . GLU A 1 93 ? 7.249 9.129 1.520 1.00 98.31 93 GLU A N 1
ATOM 766 C CA . GLU A 1 93 ? 5.889 9.406 1.999 1.00 98.31 93 GLU A CA 1
ATOM 767 C C . GLU A 1 93 ? 5.719 9.152 3.509 1.00 98.31 93 GLU A C 1
ATOM 769 O O . GLU A 1 93 ? 4.609 9.252 4.028 1.00 98.31 93 GLU A O 1
ATOM 774 N N . LYS A 1 94 ? 6.806 8.837 4.232 1.00 97.62 94 LYS A N 1
ATOM 775 C CA . LYS A 1 94 ? 6.823 8.596 5.686 1.00 97.62 94 LYS A CA 1
ATOM 776 C C . LYS A 1 94 ? 5.848 7.504 6.145 1.00 97.62 94 LYS A C 1
ATOM 778 O O . LYS A 1 94 ? 5.227 7.608 7.201 1.00 97.62 94 LYS A O 1
ATOM 783 N N . ALA A 1 95 ? 5.749 6.413 5.387 1.00 97.00 95 ALA A N 1
ATOM 784 C CA . ALA A 1 95 ? 4.864 5.290 5.709 1.00 97.00 95 ALA A CA 1
ATOM 785 C C . ALA A 1 95 ? 5.189 4.612 7.059 1.00 97.00 95 ALA A C 1
ATOM 787 O O . ALA A 1 95 ? 4.329 3.967 7.655 1.00 97.00 95 ALA A O 1
ATOM 788 N N . HIS A 1 96 ? 6.405 4.790 7.583 1.00 95.62 96 HIS A N 1
ATOM 789 C CA . HIS A 1 96 ? 6.798 4.292 8.905 1.00 95.62 96 HIS A CA 1
ATOM 790 C C . HIS A 1 96 ? 5.962 4.876 10.062 1.00 95.62 96 HIS A C 1
ATOM 792 O O . HIS A 1 96 ? 5.919 4.272 11.128 1.00 95.62 96 HIS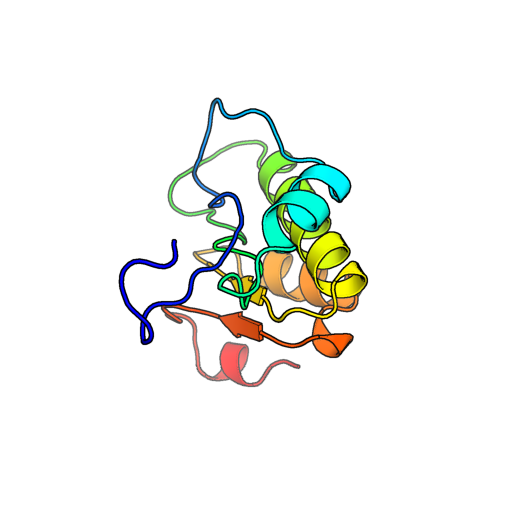 A O 1
ATOM 798 N N . GLU A 1 97 ? 5.288 6.018 9.870 1.00 96.38 97 GLU A N 1
ATOM 799 C CA . GLU A 1 97 ? 4.436 6.646 10.893 1.00 96.38 97 GLU A CA 1
ATOM 800 C C . GLU A 1 97 ? 3.135 5.866 11.162 1.00 96.38 97 GLU A C 1
ATOM 802 O O . GLU A 1 97 ? 2.591 5.949 12.261 1.00 96.38 97 GLU A O 1
ATOM 807 N N . ILE A 1 98 ? 2.639 5.107 10.177 1.00 96.50 98 ILE A N 1
ATOM 808 C CA . ILE A 1 98 ? 1.406 4.302 10.286 1.00 96.50 98 ILE A CA 1
ATOM 809 C C . ILE A 1 98 ? 1.653 2.792 10.293 1.00 96.50 98 ILE A C 1
ATOM 811 O O . ILE A 1 98 ? 0.810 2.029 10.764 1.00 96.50 98 ILE A O 1
ATOM 815 N N . GLY A 1 99 ? 2.796 2.353 9.762 1.00 95.94 99 GLY A N 1
ATOM 816 C CA . GLY A 1 99 ? 3.094 0.941 9.568 1.00 95.94 99 GLY A CA 1
ATOM 817 C C . GLY A 1 99 ? 2.194 0.262 8.530 1.00 95.94 99 GLY A C 1
ATOM 818 O O . GLY A 1 99 ? 1.441 0.884 7.777 1.00 95.94 99 GLY A O 1
ATOM 819 N N . GLY A 1 100 ? 2.304 -1.059 8.465 1.00 96.19 100 GLY A N 1
ATOM 820 C CA . GLY A 1 100 ? 1.589 -1.874 7.496 1.00 96.19 100 GLY A CA 1
ATOM 821 C C . GLY A 1 100 ? 2.238 -3.235 7.324 1.00 96.19 100 GLY A C 1
ATOM 822 O O . GLY A 1 100 ? 3.145 -3.609 8.069 1.00 96.19 100 GLY A O 1
ATOM 823 N N . VAL A 1 101 ? 1.766 -3.967 6.323 1.00 96.94 101 VAL A N 1
ATOM 824 C CA . VAL A 1 101 ? 2.283 -5.280 5.951 1.00 96.94 101 VAL A CA 1
ATOM 825 C C . VAL A 1 101 ? 2.635 -5.301 4.469 1.00 96.94 101 VAL A C 1
ATOM 827 O O . VAL A 1 101 ? 1.853 -4.854 3.630 1.00 96.94 101 VAL A O 1
ATOM 830 N N . MET A 1 102 ? 3.804 -5.853 4.151 1.00 94.69 102 MET A N 1
ATOM 831 C CA . MET A 1 102 ? 4.093 -6.366 2.813 1.00 94.69 102 MET A CA 1
ATOM 832 C C . MET A 1 102 ? 3.412 -7.730 2.721 1.00 94.69 102 MET A C 1
ATOM 834 O O . MET A 1 102 ? 3.897 -8.700 3.309 1.00 94.69 102 MET A O 1
ATOM 838 N N . HIS A 1 103 ? 2.239 -7.799 2.097 1.00 89.38 103 HIS A N 1
ATOM 839 C CA . HIS A 1 103 ? 1.514 -9.066 2.006 1.00 89.38 103 HIS A CA 1
ATOM 840 C C . HIS A 1 103 ? 2.120 -9.921 0.881 1.00 89.38 103 HIS A C 1
ATOM 842 O O . HIS A 1 103 ? 2.710 -9.394 -0.057 1.00 89.38 103 HIS A O 1
ATOM 848 N N . CYS A 1 104 ? 2.031 -11.247 1.012 1.00 87.56 104 CYS A N 1
ATOM 849 C CA . CYS A 1 104 ? 2.619 -12.195 0.058 1.00 87.56 104 CYS A CA 1
ATOM 850 C C . CYS A 1 104 ? 4.115 -11.929 -0.244 1.00 87.56 104 CYS A C 1
ATOM 852 O O . CYS A 1 104 ? 4.548 -11.955 -1.390 1.00 87.56 104 CYS A O 1
ATOM 854 N N . PHE A 1 105 ? 4.914 -11.652 0.793 1.00 87.44 105 PHE A N 1
ATOM 855 C CA . PHE A 1 105 ? 6.333 -11.319 0.646 1.00 87.44 105 PHE A CA 1
ATOM 856 C C . PHE A 1 105 ? 7.139 -12.452 -0.017 1.00 87.44 105 PHE A C 1
ATOM 858 O O . PHE A 1 105 ? 7.234 -13.553 0.528 1.00 87.44 105 PHE A O 1
ATOM 865 N N . THR A 1 106 ? 7.766 -12.158 -1.160 1.00 84.94 106 THR A N 1
ATOM 866 C CA . THR A 1 106 ? 8.604 -13.102 -1.928 1.00 84.94 106 THR A CA 1
ATOM 867 C C . THR A 1 106 ? 10.054 -12.642 -2.115 1.00 84.94 106 THR A C 1
ATOM 869 O O . THR A 1 106 ? 10.794 -13.259 -2.877 1.00 84.94 106 THR A O 1
ATOM 872 N N . GLU A 1 107 ? 10.473 -11.561 -1.452 1.00 89.50 107 GLU A N 1
ATOM 873 C CA . GLU A 1 107 ? 11.833 -11.021 -1.577 1.00 89.50 107 GLU A CA 1
ATOM 874 C C . GLU A 1 107 ? 12.834 -11.708 -0.629 1.00 89.50 107 GLU A C 1
ATOM 876 O O . GLU A 1 107 ? 12.514 -12.621 0.135 1.00 89.50 107 GLU A O 1
ATOM 881 N N . THR A 1 108 ? 14.093 -11.270 -0.678 1.00 91.12 108 THR A N 1
ATOM 882 C CA . THR A 1 108 ? 15.183 -11.854 0.111 1.00 91.12 108 THR A CA 1
ATOM 883 C C . THR A 1 108 ? 15.191 -11.382 1.570 1.00 91.12 108 THR A C 1
ATOM 885 O O . THR A 1 108 ? 14.633 -10.343 1.933 1.00 91.12 108 THR A O 1
ATOM 888 N N . LEU A 1 109 ? 15.912 -12.119 2.424 1.00 91.75 109 LEU A N 1
ATOM 889 C CA . LEU A 1 109 ? 16.143 -11.751 3.826 1.00 91.75 109 LEU A CA 1
ATOM 890 C C . LEU A 1 109 ? 16.793 -10.365 3.980 1.00 91.75 109 LEU A C 1
ATOM 892 O O . LEU A 1 109 ? 16.494 -9.648 4.934 1.00 91.75 109 LEU A O 1
ATOM 896 N N . ASP A 1 110 ? 17.674 -9.982 3.056 1.00 92.19 110 ASP A N 1
ATOM 897 C CA . ASP A 1 110 ? 18.338 -8.677 3.093 1.00 92.19 110 ASP A CA 1
ATOM 898 C C . ASP A 1 110 ? 17.345 -7.538 2.871 1.00 92.19 110 ASP A C 1
ATOM 900 O O . ASP A 1 110 ? 17.424 -6.510 3.542 1.00 92.19 110 ASP A O 1
ATOM 904 N N . ILE A 1 111 ? 16.372 -7.736 1.977 1.00 89.19 111 ILE A N 1
ATOM 905 C CA . ILE A 1 111 ? 15.274 -6.791 1.769 1.00 89.19 111 ILE A CA 1
ATOM 906 C C . ILE A 1 111 ? 14.367 -6.743 2.999 1.00 89.19 111 ILE A C 1
ATOM 908 O O . ILE A 1 111 ? 14.046 -5.650 3.458 1.00 89.19 111 ILE A O 1
ATOM 912 N N . ALA A 1 112 ? 14.036 -7.894 3.593 1.00 89.75 112 ALA A N 1
ATOM 913 C CA . ALA A 1 112 ? 13.200 -7.967 4.795 1.00 89.75 112 ALA A CA 1
ATOM 914 C C . ALA A 1 112 ? 13.780 -7.197 6.000 1.00 89.75 112 ALA A C 1
ATOM 916 O O . ALA A 1 112 ? 13.039 -6.769 6.881 1.00 89.75 112 ALA A O 1
ATOM 917 N N . LYS A 1 113 ? 15.108 -7.026 6.060 1.00 89.44 113 LYS A N 1
ATOM 918 C CA . LYS A 1 113 ? 15.799 -6.306 7.142 1.00 89.44 113 LYS A CA 1
ATOM 919 C C . LYS A 1 113 ? 15.874 -4.790 6.941 1.00 89.44 113 LYS A C 1
ATOM 921 O O . LYS A 1 113 ? 16.263 -4.092 7.882 1.00 89.44 113 LYS A O 1
ATOM 926 N N . LYS A 1 114 ? 15.555 -4.269 5.751 1.00 84.19 114 LYS A N 1
ATOM 927 C CA . LYS A 1 114 ? 15.575 -2.821 5.491 1.00 84.19 114 LYS A CA 1
ATOM 928 C C . LYS A 1 114 ? 14.433 -2.136 6.248 1.00 84.19 114 LYS A C 1
ATOM 930 O O . LYS A 1 114 ? 13.336 -2.679 6.338 1.00 84.19 114 LYS A O 1
ATOM 935 N N . ARG A 1 115 ? 14.722 -0.964 6.816 1.00 64.56 115 ARG A N 1
ATOM 936 C CA . ARG A 1 115 ? 13.794 -0.134 7.597 1.00 64.56 115 ARG A CA 1
ATOM 937 C C . ARG A 1 115 ? 13.598 1.216 6.933 1.00 64.56 115 ARG A C 1
ATOM 939 O O . ARG A 1 115 ? 14.599 1.727 6.380 1.00 64.56 115 ARG A O 1
#

Secondary structure (DSSP, 8-state):
--S-TT--EEE---TT--SSPPPPHHHHHHHHTSTTEEEEEEEEEETTT--S--HHHHHHHHHHHHHHHHTT--EEEEEES-HHHHHHHHHHTTGGGT-EEETT--S-HHHHT--

pLDDT: mean 94.63, std 5.44, range [63.62, 98.69]

Sequence (115 aa):
MHKYDFIYASVGVHPDNIDVKEPSTDDICYLSNNEKVVAIGETGLDYFRLKGDLTWQRERFRRHIRAARDVKKPLIIHMRDATYDTLEILKQEKAHEIGGVMHCFTETLDIAKKR

Radius of gyration: 13.95 Å; chains: 1; bounding box: 42×25×33 Å